Protein AF-A0A6P0TTB5-F1 (afdb_monomer_lite)

Secondary structure (DSSP, 8-state):
-----------GGG---SSS----TTSHHHHHHHHS-HHHHHHHHHTTS-SS--S----

Sequence (59 aa):
MYRKVGQRETTPENFELPFNGQLSPDNRWVVMTNLIPWQKYEDVYAIHFSEERGAPYFL

Radius of gyration: 14.89 Å; chains: 1; bounding box: 32×31×34 Å

Foldseek 3Di:
DDDDDPDPPCQQQNDDDPDPDGDDCPPPVNVVVVVDPCVVCVVVVVVPDDPVDDPDPDD

Structure (mmCIF, N/CA/C/O backbone):
data_AF-A0A6P0TTB5-F1
#
_entry.id   AF-A0A6P0TTB5-F1
#
loop_
_atom_site.group_PDB
_atom_site.id
_atom_site.type_symbol
_atom_site.label_atom_id
_atom_site.label_alt_id
_atom_site.label_comp_id
_atom_site.label_asym_id
_atom_site.label_entity_id
_atom_site.label_seq_id
_atom_site.pdbx_PDB_ins_code
_atom_site.Cartn_x
_atom_site.Cartn_y
_atom_site.Cartn_z
_atom_site.occupancy
_atom_site.B_iso_or_equiv
_atom_site.auth_seq_id
_atom_site.auth_comp_id
_atom_site.auth_asym_id
_atom_site.auth_atom_id
_atom_site.pdbx_PDB_model_num
ATOM 1 N N . MET A 1 1 ? 12.192 2.002 -11.204 1.00 78.50 1 MET A N 1
ATOM 2 C CA 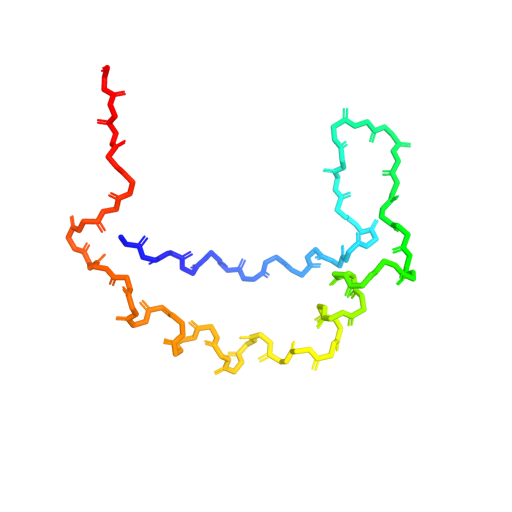. MET A 1 1 ? 12.435 0.752 -10.456 1.00 78.50 1 MET A CA 1
ATOM 3 C C . MET A 1 1 ? 11.432 0.586 -9.340 1.00 78.50 1 MET A C 1
ATOM 5 O O . MET A 1 1 ? 11.341 1.457 -8.481 1.00 78.50 1 MET A O 1
ATOM 9 N N . TYR A 1 2 ? 10.723 -0.537 -9.334 1.00 83.88 2 TYR A N 1
ATOM 10 C CA . TYR A 1 2 ? 10.029 -1.009 -8.144 1.00 83.88 2 TYR A CA 1
ATOM 11 C C . TYR A 1 2 ? 11.044 -1.656 -7.194 1.00 83.88 2 TYR A C 1
ATOM 13 O O . TYR A 1 2 ? 11.891 -2.429 -7.638 1.00 83.88 2 TYR A O 1
ATOM 21 N N . ARG A 1 3 ? 10.995 -1.333 -5.897 1.00 81.88 3 ARG A N 1
ATOM 22 C CA . ARG A 1 3 ? 11.869 -1.945 -4.890 1.00 81.88 3 ARG A CA 1
ATOM 23 C C . ARG A 1 3 ? 11.014 -2.630 -3.841 1.00 81.88 3 ARG A C 1
ATOM 25 O O . ARG A 1 3 ? 10.398 -1.961 -3.018 1.00 81.88 3 ARG A O 1
ATOM 32 N N . LYS A 1 4 ? 11.049 -3.958 -3.846 1.00 78.00 4 LYS A N 1
ATOM 33 C CA . LYS A 1 4 ? 10.484 -4.775 -2.777 1.00 78.00 4 LYS A CA 1
ATOM 34 C C . LYS A 1 4 ? 11.382 -4.633 -1.551 1.00 78.00 4 LYS A C 1
ATOM 36 O O . LYS A 1 4 ? 12.465 -5.211 -1.485 1.00 78.00 4 LYS A O 1
ATOM 41 N N . VAL A 1 5 ? 10.999 -3.764 -0.624 1.00 70.06 5 VAL A N 1
ATOM 42 C CA . VAL A 1 5 ? 11.663 -3.675 0.680 1.00 70.06 5 VAL A CA 1
ATOM 43 C C . VAL A 1 5 ? 11.080 -4.803 1.518 1.00 70.06 5 VAL A C 1
ATOM 45 O O . VAL A 1 5 ? 9.860 -4.930 1.561 1.00 70.06 5 VAL A O 1
ATOM 48 N N . GLY A 1 6 ? 11.935 -5.640 2.121 1.00 66.31 6 GLY A N 1
ATOM 49 C CA . GLY A 1 6 ? 11.501 -6.790 2.923 1.00 66.31 6 GLY A CA 1
ATOM 50 C C . GLY A 1 6 ? 10.324 -6.403 3.812 1.00 66.31 6 GLY A C 1
ATOM 51 O O . GLY A 1 6 ? 10.415 -5.400 4.522 1.00 66.31 6 GLY A O 1
ATOM 52 N N . GLN A 1 7 ? 9.217 -7.135 3.657 1.00 61.19 7 GLN A N 1
ATOM 53 C CA . GLN A 1 7 ? 7.902 -6.766 4.165 1.00 61.19 7 GLN A CA 1
ATOM 54 C C . GLN A 1 7 ? 8.019 -6.393 5.644 1.00 61.19 7 GLN A C 1
ATOM 56 O O . GLN A 1 7 ? 8.205 -7.246 6.509 1.00 61.19 7 GLN A O 1
ATOM 61 N N . ARG A 1 8 ? 7.958 -5.096 5.943 1.00 59.53 8 ARG A N 1
ATOM 62 C CA . ARG A 1 8 ? 7.656 -4.673 7.302 1.00 59.53 8 ARG A CA 1
ATOM 63 C C . ARG A 1 8 ? 6.165 -4.902 7.426 1.00 59.53 8 ARG A C 1
ATOM 65 O O . ARG A 1 8 ? 5.389 -4.211 6.771 1.00 59.53 8 ARG A O 1
ATOM 72 N N . GLU A 1 9 ? 5.769 -5.894 8.211 1.00 62.88 9 GLU A N 1
ATOM 73 C CA . GLU A 1 9 ? 4.379 -6.069 8.628 1.00 62.88 9 GLU A CA 1
ATOM 74 C C . GLU A 1 9 ? 4.001 -4.941 9.603 1.00 62.88 9 GLU A C 1
ATOM 76 O O . GLU A 1 9 ? 3.704 -5.154 10.772 1.00 62.88 9 GLU A O 1
ATOM 81 N N . THR A 1 10 ? 4.076 -3.689 9.153 1.00 68.19 10 THR A N 1
ATOM 82 C CA . THR A 1 10 ? 3.422 -2.585 9.846 1.00 68.19 10 THR A CA 1
ATOM 83 C C . THR A 1 10 ? 1.941 -2.742 9.575 1.00 68.19 10 THR A C 1
ATOM 85 O O . THR A 1 10 ? 1.463 -2.415 8.487 1.00 68.19 10 THR A O 1
ATOM 88 N N . THR A 1 11 ? 1.231 -3.304 10.548 1.00 74.12 11 THR A N 1
ATOM 89 C CA . THR A 1 11 ? -0.227 -3.316 10.524 1.00 74.12 11 THR A CA 1
ATOM 90 C C . THR A 1 11 ? -0.738 -1.868 10.515 1.00 74.12 11 THR A C 1
ATOM 92 O O . THR A 1 11 ? -0.029 -0.970 10.986 1.00 74.12 11 THR A O 1
ATOM 95 N N . PRO A 1 12 ? -1.934 -1.595 9.969 1.00 74.75 12 PRO A N 1
ATOM 96 C CA . PRO A 1 12 ? -2.467 -0.235 9.895 1.00 74.75 12 PRO A CA 1
ATOM 97 C C . PRO A 1 12 ? -2.507 0.498 11.245 1.00 74.75 12 PRO A C 1
ATOM 99 O O . PRO A 1 12 ? -2.359 1.717 11.289 1.00 74.75 12 PRO A O 1
ATOM 102 N N . GLU A 1 13 ? -2.660 -0.242 12.344 1.00 72.56 13 GLU A N 1
ATOM 103 C CA . GLU A 1 13 ? -2.677 0.272 13.719 1.00 72.56 13 GLU A CA 1
ATOM 104 C C . GLU A 1 13 ? -1.287 0.719 14.195 1.00 72.56 13 GLU A C 1
ATOM 106 O O . GLU A 1 13 ? -1.175 1.628 15.014 1.00 72.56 13 GLU A O 1
ATOM 111 N N . ASN A 1 14 ? -0.231 0.108 13.651 1.00 77.44 14 ASN A N 1
ATOM 112 C CA . ASN A 1 14 ? 1.169 0.415 13.944 1.00 77.44 14 ASN A CA 1
ATOM 113 C C . ASN A 1 14 ? 1.760 1.451 12.971 1.00 77.44 14 ASN A C 1
ATOM 115 O O . ASN A 1 14 ? 2.970 1.683 12.970 1.00 77.44 14 ASN A O 1
ATOM 119 N N . PHE A 1 15 ? 0.934 2.052 12.109 1.00 81.19 15 PHE A N 1
ATOM 120 C CA . PHE A 1 15 ? 1.381 3.094 11.195 1.00 81.19 15 PHE A CA 1
ATOM 121 C C . PHE A 1 15 ? 1.609 4.406 11.956 1.00 81.19 15 PHE A C 1
ATOM 123 O O . PHE A 1 15 ? 0.664 5.044 12.422 1.00 81.19 15 PHE A O 1
ATOM 130 N N . GLU A 1 16 ? 2.872 4.818 12.064 1.00 81.44 16 GLU A N 1
ATOM 131 C CA . GLU A 1 16 ? 3.245 6.083 12.697 1.00 81.44 16 GLU A CA 1
ATOM 132 C C . GLU A 1 16 ? 2.809 7.265 11.823 1.00 81.44 16 GLU A C 1
ATOM 134 O O . GLU A 1 16 ? 3.345 7.513 10.740 1.00 81.44 16 GLU A O 1
ATOM 139 N N . LEU A 1 17 ? 1.811 8.005 12.300 1.00 84.25 17 LEU A N 1
ATOM 140 C CA . LEU A 1 17 ? 1.375 9.249 11.680 1.00 84.25 17 LEU A CA 1
ATOM 141 C C . LEU A 1 17 ? 2.256 10.413 12.175 1.00 84.25 17 LEU A C 1
ATOM 143 O O . LEU A 1 17 ? 2.728 10.394 13.310 1.00 84.25 17 LEU A O 1
ATOM 147 N N . PRO A 1 18 ? 2.449 11.478 11.371 1.00 85.75 18 PRO A N 1
ATOM 148 C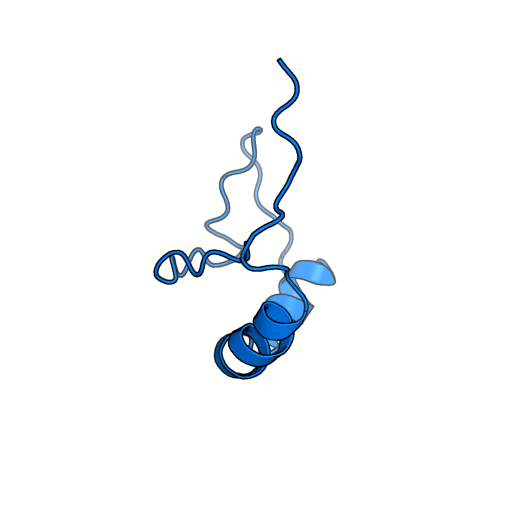 CA . PRO A 1 18 ? 3.216 12.667 11.776 1.00 85.75 18 PRO A CA 1
ATOM 149 C C . PRO A 1 18 ? 2.546 13.476 12.905 1.00 85.75 18 PRO A C 1
ATOM 151 O O . PRO A 1 18 ? 3.047 14.515 13.325 1.00 85.75 18 PRO A O 1
ATOM 154 N N . PHE A 1 19 ? 1.397 13.006 13.381 1.00 81.81 19 PHE A N 1
ATOM 155 C CA . PHE A 1 19 ? 0.666 13.471 14.546 1.00 81.81 19 PHE A CA 1
ATOM 156 C C . PHE A 1 19 ? 0.338 12.250 15.414 1.00 81.81 19 PHE A C 1
ATOM 158 O O . PHE A 1 19 ? 0.210 11.149 14.884 1.00 81.81 19 PHE A O 1
ATOM 165 N N . ASN A 1 20 ? 0.163 12.438 16.726 1.00 79.25 20 ASN A N 1
ATOM 166 C CA . ASN A 1 20 ? -0.079 11.369 17.713 1.00 79.25 20 ASN A CA 1
ATOM 167 C C . ASN A 1 20 ? -1.476 10.708 17.587 1.00 79.25 20 ASN A C 1
ATOM 169 O O . ASN A 1 20 ? -2.204 10.582 18.570 1.00 79.25 20 ASN A O 1
ATOM 173 N N . GLY A 1 21 ? -1.883 10.334 16.378 1.00 83.12 21 GLY A N 1
ATOM 174 C CA . GLY A 1 21 ? -3.128 9.644 16.071 1.00 83.12 21 GLY A CA 1
ATOM 175 C C . GLY A 1 21 ? -2.878 8.261 15.481 1.00 83.12 21 GLY A C 1
ATOM 176 O O . GLY A 1 21 ? -1.750 7.895 15.160 1.00 83.12 21 GLY A O 1
ATOM 177 N N . GLN A 1 22 ? -3.961 7.509 15.316 1.00 86.75 22 GLN A N 1
ATOM 178 C CA . GLN A 1 22 ? -3.983 6.215 14.633 1.00 86.75 22 GLN A CA 1
ATOM 179 C C . GLN A 1 22 ? -5.030 6.248 13.522 1.00 86.75 22 GLN A C 1
ATOM 181 O O . GLN A 1 22 ? -5.986 7.031 13.573 1.00 86.75 22 GLN A O 1
ATOM 186 N N . LEU A 1 23 ? -4.858 5.399 12.509 1.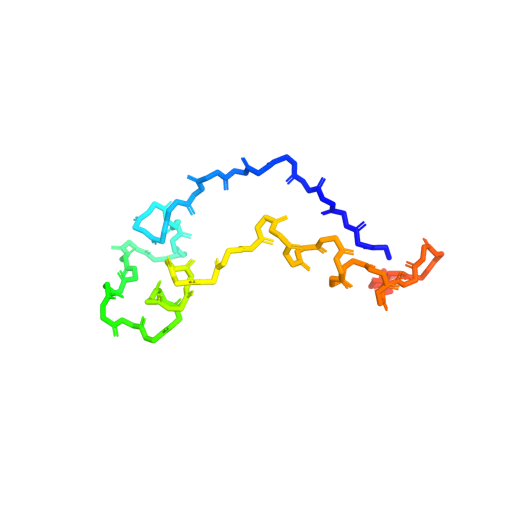00 86.00 23 LEU A N 1
ATOM 187 C CA . LEU A 1 23 ? -5.877 5.223 11.482 1.00 86.00 23 LEU A CA 1
ATOM 188 C C . LEU A 1 23 ? -7.105 4.531 12.085 1.00 86.00 23 LEU A C 1
ATOM 190 O O . LEU A 1 23 ? -6.984 3.559 12.825 1.00 86.00 23 LEU A O 1
ATOM 194 N N . SER A 1 24 ? -8.299 5.030 11.757 1.00 88.12 24 SER A N 1
ATOM 195 C CA . SER A 1 24 ? -9.545 4.366 12.149 1.00 88.12 24 SER A CA 1
ATOM 196 C C . SER A 1 24 ? -9.626 2.977 11.495 1.00 88.12 24 SER A C 1
ATOM 198 O O . SER A 1 24 ? -9.450 2.897 10.274 1.00 88.12 24 SER A O 1
ATOM 200 N N . PRO A 1 25 ? -9.950 1.909 12.248 1.00 87.69 25 PRO A N 1
ATOM 201 C CA . PRO A 1 25 ? -10.130 0.564 11.691 1.00 87.69 25 PRO A CA 1
ATOM 202 C C . PRO A 1 25 ? -11.212 0.489 10.605 1.00 87.69 25 PRO A C 1
ATOM 204 O O . PRO A 1 25 ? -11.091 -0.289 9.664 1.00 87.69 25 PRO A O 1
ATOM 207 N N . ASP A 1 26 ? -12.231 1.350 10.694 1.00 91.62 26 ASP A N 1
ATOM 208 C CA . ASP A 1 26 ? -13.348 1.416 9.742 1.00 91.62 26 ASP A CA 1
ATOM 209 C C . ASP A 1 26 ? -13.022 2.247 8.490 1.00 91.62 26 ASP A C 1
ATOM 211 O O . ASP A 1 26 ? -13.845 2.398 7.580 1.00 91.62 26 ASP A O 1
ATOM 215 N N . ASN A 1 27 ? -11.814 2.813 8.410 1.00 90.56 27 ASN A N 1
ATOM 216 C CA . ASN A 1 27 ? -11.369 3.500 7.211 1.00 90.56 27 ASN A CA 1
ATOM 217 C C . ASN A 1 27 ? -11.316 2.505 6.042 1.00 90.56 27 ASN A C 1
ATOM 219 O O . ASN A 1 27 ? -10.670 1.462 6.121 1.00 90.56 27 ASN A O 1
ATOM 223 N N . ARG A 1 28 ? -11.945 2.858 4.914 1.00 93.12 28 ARG A N 1
ATOM 224 C CA . ARG A 1 28 ? -11.989 2.002 3.716 1.00 93.12 28 ARG A CA 1
ATOM 225 C C . ARG A 1 28 ? -10.615 1.483 3.286 1.00 93.12 28 ARG A C 1
ATOM 227 O O . ARG A 1 28 ? -10.526 0.333 2.874 1.00 93.12 28 ARG A O 1
ATOM 234 N N . TRP A 1 29 ? -9.560 2.291 3.382 1.00 88.19 29 TRP A N 1
ATOM 235 C CA . TRP A 1 29 ? -8.200 1.869 3.037 1.00 88.19 29 TRP A CA 1
ATOM 236 C C . TRP A 1 29 ? -7.642 0.838 4.016 1.00 88.19 29 TRP A C 1
ATOM 238 O O . TRP A 1 29 ? -7.054 -0.144 3.576 1.00 88.19 29 TRP A O 1
ATOM 248 N N . VAL A 1 30 ? -7.884 1.018 5.317 1.00 87.50 30 VAL A N 1
ATOM 249 C CA . VAL A 1 30 ? -7.489 0.060 6.364 1.00 87.50 30 VAL A CA 1
ATOM 250 C C . VAL A 1 30 ? -8.196 -1.279 6.155 1.00 87.50 30 VAL A C 1
ATOM 252 O O . VAL A 1 30 ? -7.547 -2.322 6.113 1.00 87.50 30 VAL A O 1
ATOM 255 N N . VAL A 1 31 ? -9.506 -1.247 5.900 1.00 90.81 31 VAL A N 1
ATOM 256 C CA . VAL A 1 31 ? -10.290 -2.451 5.591 1.00 90.81 31 VAL A CA 1
ATOM 257 C C . VAL A 1 31 ? -9.774 -3.147 4.327 1.00 90.81 31 VAL A C 1
ATOM 259 O O . VAL A 1 31 ? -9.569 -4.358 4.336 1.00 90.81 31 VAL A O 1
ATOM 262 N N . MET A 1 32 ? -9.519 -2.407 3.243 1.00 90.19 32 MET A N 1
ATOM 263 C CA . MET A 1 32 ? -9.001 -2.987 1.996 1.00 90.19 32 MET A CA 1
ATOM 264 C C . MET A 1 32 ? -7.628 -3.638 2.178 1.00 90.19 32 MET A C 1
ATOM 266 O O . MET A 1 32 ? -7.382 -4.692 1.594 1.00 90.19 32 MET A O 1
ATOM 270 N N . THR A 1 33 ? -6.757 -3.060 3.008 1.00 87.12 33 THR A N 1
ATOM 271 C CA . THR A 1 33 ? -5.442 -3.641 3.307 1.00 87.12 33 THR A CA 1
ATOM 272 C C . THR A 1 33 ? -5.551 -5.042 3.902 1.00 87.12 33 THR A C 1
ATOM 274 O O . THR A 1 33 ? -4.763 -5.907 3.534 1.00 87.12 33 THR A O 1
ATOM 277 N N . ASN A 1 34 ? -6.557 -5.286 4.745 1.00 85.38 34 ASN A N 1
ATOM 278 C CA . ASN A 1 34 ? -6.795 -6.597 5.354 1.00 85.38 34 ASN A CA 1
ATOM 279 C C . ASN A 1 34 ? -7.426 -7.611 4.384 1.00 85.38 34 ASN A C 1
ATOM 281 O O . ASN A 1 34 ? -7.310 -8.817 4.587 1.00 85.38 34 ASN A O 1
ATOM 285 N N . LEU A 1 35 ? -8.113 -7.138 3.341 1.00 90.31 35 LEU A N 1
ATOM 286 C CA . LEU A 1 35 ? -8.818 -7.992 2.380 1.00 90.31 35 LEU A CA 1
ATOM 287 C C . LEU A 1 35 ? -7.959 -8.380 1.173 1.00 90.31 35 LEU A C 1
ATOM 289 O O . LEU A 1 35 ? -8.148 -9.453 0.598 1.00 90.31 35 LEU A O 1
ATOM 293 N N . ILE A 1 36 ? -7.047 -7.506 0.749 1.00 87.69 36 ILE A N 1
ATOM 294 C CA . ILE A 1 36 ? -6.238 -7.718 -0.451 1.00 87.69 36 ILE A CA 1
ATOM 295 C C . ILE A 1 36 ? -4.997 -8.544 -0.079 1.00 87.69 36 ILE A C 1
ATOM 297 O O . ILE A 1 36 ? -4.184 -8.093 0.727 1.00 87.69 36 ILE A O 1
ATOM 301 N N . PRO A 1 37 ? -4.774 -9.725 -0.690 1.00 87.69 37 PRO A N 1
ATOM 302 C CA . PRO A 1 37 ? -3.565 -10.510 -0.466 1.00 87.69 37 PRO A CA 1
ATOM 303 C C . PRO A 1 37 ? -2.390 -9.884 -1.229 1.00 87.69 37 PRO A C 1
ATOM 305 O O . PRO A 1 37 ? -1.985 -10.371 -2.285 1.00 87.69 37 PRO A O 1
ATOM 308 N N . TRP A 1 38 ? -1.852 -8.782 -0.704 1.00 85.12 38 TRP A N 1
ATOM 309 C CA . TRP A 1 38 ? -0.808 -7.982 -1.349 1.00 85.12 38 TRP A CA 1
ATOM 310 C C . TRP A 1 38 ? 0.409 -8.807 -1.763 1.00 85.12 38 TRP A C 1
ATOM 312 O O . TRP A 1 38 ? 0.864 -8.659 -2.889 1.00 85.12 38 TRP A O 1
ATOM 322 N N . GLN A 1 39 ? 0.833 -9.763 -0.931 1.00 82.81 39 GLN A N 1
ATOM 323 C CA . GLN A 1 39 ? 1.897 -10.733 -1.235 1.00 82.81 39 GLN A CA 1
ATOM 324 C C . GLN A 1 39 ? 1.728 -11.436 -2.594 1.00 82.81 39 GLN A C 1
ATOM 326 O O . GLN A 1 39 ? 2.709 -11.698 -3.280 1.00 82.81 39 GLN A O 1
ATOM 331 N N . LYS A 1 40 ? 0.487 -11.714 -3.015 1.00 87.62 40 LYS A N 1
ATOM 332 C CA . LYS A 1 40 ? 0.195 -12.373 -4.296 1.00 87.62 40 LYS A CA 1
ATOM 333 C C . LYS A 1 40 ? 0.269 -11.415 -5.486 1.00 87.62 40 LYS A C 1
ATOM 335 O O . LYS A 1 40 ? 0.603 -11.832 -6.591 1.00 87.62 40 LYS A O 1
ATOM 340 N N . TYR A 1 41 ? -0.118 -10.160 -5.284 1.00 88.56 41 TYR A N 1
ATOM 341 C CA . TYR A 1 41 ? -0.284 -9.191 -6.370 1.00 88.56 41 TYR A CA 1
ATOM 342 C C . TYR A 1 41 ? 0.897 -8.240 -6.522 1.00 88.56 41 TYR A C 1
ATOM 344 O O . TYR A 1 41 ? 1.028 -7.610 -7.566 1.00 88.56 41 TYR A O 1
ATOM 352 N N . GLU A 1 42 ? 1.759 -8.144 -5.515 1.00 88.69 42 GLU A N 1
ATOM 353 C CA . GLU A 1 42 ? 2.918 -7.258 -5.507 1.00 88.69 42 GLU A CA 1
ATOM 354 C C . GLU A 1 42 ? 3.842 -7.516 -6.697 1.00 88.69 42 GLU A C 1
ATOM 356 O O . GLU A 1 42 ? 4.220 -6.580 -7.396 1.00 88.69 42 GLU A O 1
ATOM 361 N N . ASP A 1 43 ? 4.131 -8.786 -6.985 1.00 87.75 43 ASP A N 1
ATOM 362 C CA . ASP A 1 43 ? 5.021 -9.155 -8.085 1.00 87.75 43 ASP A CA 1
ATOM 363 C C . ASP A 1 43 ? 4.391 -8.819 -9.446 1.00 87.75 43 ASP A C 1
ATOM 365 O O . ASP A 1 43 ? 5.080 -8.343 -10.344 1.00 87.75 43 ASP A O 1
ATOM 369 N N . VAL A 1 44 ? 3.067 -8.979 -9.580 1.00 91.06 44 VAL A N 1
ATOM 370 C CA . VAL A 1 44 ? 2.316 -8.569 -10.780 1.00 91.06 44 VAL A CA 1
ATOM 371 C C . VAL A 1 44 ? 2.322 -7.051 -10.925 1.00 91.06 44 VAL A C 1
ATOM 373 O O . VAL A 1 44 ? 2.483 -6.537 -12.021 1.00 91.06 44 VAL A O 1
ATOM 376 N N . TYR A 1 45 ? 2.178 -6.311 -9.829 1.00 88.38 45 TYR A N 1
ATOM 377 C CA . TYR A 1 45 ? 2.240 -4.855 -9.848 1.00 88.38 45 TYR A CA 1
ATOM 378 C C . TYR A 1 45 ? 3.644 -4.348 -10.216 1.00 88.38 45 TYR A C 1
ATOM 380 O O . TYR A 1 45 ? 3.782 -3.392 -10.981 1.00 88.38 45 TYR A O 1
ATOM 388 N N . ALA A 1 46 ? 4.689 -5.022 -9.728 1.00 88.50 46 ALA A N 1
ATOM 389 C CA . ALA A 1 46 ? 6.083 -4.666 -9.962 1.00 88.50 46 ALA A CA 1
ATOM 390 C C . ALA A 1 46 ? 6.473 -4.680 -11.450 1.00 88.50 46 ALA A C 1
ATOM 392 O O . ALA A 1 46 ? 7.270 -3.835 -11.860 1.00 88.50 46 ALA A O 1
ATOM 393 N N . ILE A 1 47 ? 5.881 -5.564 -12.271 1.00 89.88 47 ILE A N 1
ATOM 394 C CA . ILE A 1 47 ? 6.213 -5.691 -13.708 1.00 89.88 47 ILE A CA 1
ATOM 395 C C . ILE A 1 47 ? 5.931 -4.412 -14.505 1.00 89.88 47 ILE A C 1
ATOM 397 O O . ILE A 1 47 ? 6.481 -4.212 -15.585 1.00 89.88 47 ILE A O 1
ATOM 401 N N . HIS A 1 48 ? 5.048 -3.550 -13.998 1.00 89.44 48 HIS A N 1
ATOM 402 C CA . HIS A 1 48 ? 4.663 -2.317 -14.676 1.00 89.44 48 HIS A CA 1
ATOM 403 C C . HIS A 1 48 ? 5.682 -1.186 -14.483 1.00 89.44 48 HIS A C 1
ATOM 405 O O . HIS A 1 48 ? 5.573 -0.142 -15.129 1.00 89.44 48 HIS A O 1
ATOM 411 N N . PHE A 1 49 ? 6.681 -1.369 -13.617 1.00 86.00 49 PHE A N 1
ATOM 412 C CA . PHE A 1 49 ? 7.719 -0.376 -13.375 1.00 86.00 49 PHE A CA 1
ATOM 413 C C . PHE A 1 49 ? 8.938 -0.634 -14.255 1.00 86.00 49 PHE A C 1
ATOM 415 O O . PHE A 1 49 ? 9.450 -1.745 -14.328 1.00 86.00 49 PHE A O 1
ATOM 422 N N . SER A 1 50 ? 9.467 0.428 -14.864 1.00 84.31 50 SER A N 1
ATOM 423 C CA . SER A 1 50 ? 10.735 0.345 -15.590 1.00 84.31 50 SER A CA 1
ATOM 424 C C . SER A 1 50 ? 11.889 0.004 -14.639 1.00 84.31 50 SER A C 1
ATOM 426 O O . SER A 1 50 ? 12.015 0.594 -13.559 1.00 84.31 50 SER A O 1
ATOM 428 N N . GLU A 1 51 ? 12.754 -0.918 -15.062 1.00 78.62 51 GLU A N 1
ATOM 429 C CA . GLU A 1 51 ? 14.015 -1.213 -14.378 1.00 78.62 51 GLU A CA 1
ATOM 430 C C . GLU A 1 51 ? 14.998 -0.042 -14.486 1.00 78.62 51 GLU A C 1
ATOM 432 O O . GLU A 1 51 ? 15.679 0.283 -13.533 1.00 78.62 51 GLU A O 1
ATOM 437 N N . GLU A 1 52 ? 15.037 0.684 -15.594 1.00 74.81 52 GLU A N 1
ATOM 438 C CA . GLU A 1 52 ? 16.032 1.750 -15.782 1.00 74.81 52 GLU A CA 1
ATOM 439 C C . GLU A 1 52 ? 15.527 3.130 -15.3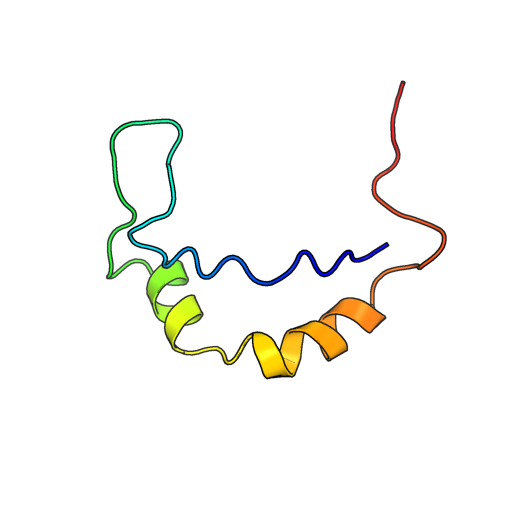49 1.00 74.81 52 GLU A C 1
ATOM 441 O O . GLU A 1 52 ? 16.311 4.019 -15.022 1.00 74.81 52 GLU A O 1
ATOM 446 N N . ARG A 1 53 ? 14.203 3.331 -15.337 1.00 67.38 53 ARG A N 1
ATOM 447 C CA . ARG A 1 53 ? 13.575 4.626 -15.048 1.00 67.38 53 ARG A CA 1
ATOM 448 C C . ARG A 1 53 ? 12.733 4.547 -13.774 1.00 67.38 53 ARG A C 1
ATOM 450 O O . ARG A 1 53 ? 11.808 3.745 -13.643 1.00 67.38 53 ARG A O 1
ATOM 4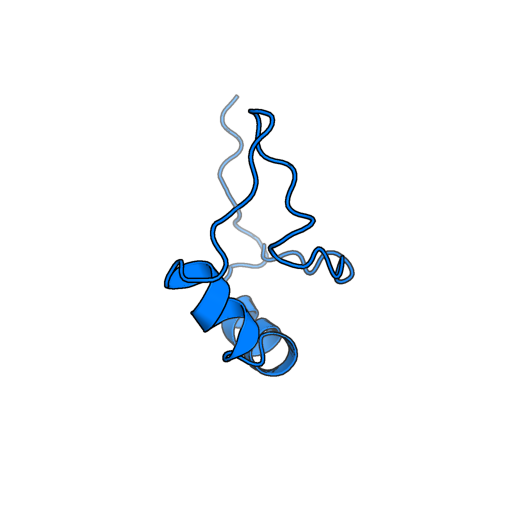57 N N . GLY A 1 54 ? 13.100 5.353 -12.783 1.00 71.19 54 GLY A N 1
ATOM 458 C CA . GLY A 1 54 ? 12.358 5.579 -11.537 1.00 71.19 54 GLY A CA 1
ATOM 459 C C . GLY A 1 54 ? 11.959 7.046 -11.406 1.00 71.19 54 GLY A C 1
ATOM 460 O O . GLY A 1 54 ? 12.078 7.791 -12.376 1.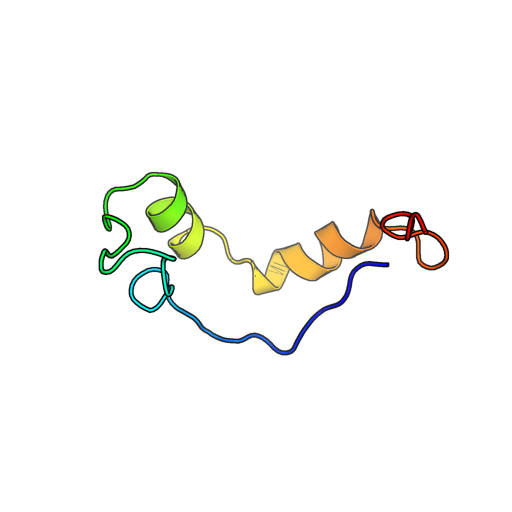00 71.19 54 GLY A O 1
ATOM 461 N N . ALA A 1 55 ? 11.494 7.461 -10.223 1.00 62.25 55 ALA A N 1
ATOM 462 C CA . ALA A 1 55 ? 11.229 8.873 -9.955 1.00 62.25 55 ALA A CA 1
ATOM 463 C C . ALA A 1 55 ? 12.457 9.709 -10.373 1.00 62.25 55 ALA A C 1
ATOM 465 O O . ALA A 1 55 ? 13.563 9.387 -9.930 1.00 62.25 55 ALA A O 1
ATOM 466 N N . PRO A 1 56 ? 12.305 10.719 -11.249 1.00 58.25 56 PRO A N 1
ATOM 467 C CA . PRO A 1 56 ? 13.414 11.592 -11.594 1.00 58.25 56 PRO A CA 1
ATOM 468 C C . PRO A 1 56 ? 13.919 12.249 -10.310 1.00 58.25 56 PRO A C 1
ATOM 470 O O . PRO A 1 56 ? 13.174 12.940 -9.616 1.00 58.25 56 PRO A O 1
ATOM 473 N N . TYR A 1 57 ? 15.181 11.994 -9.978 1.00 53.03 57 TYR A N 1
ATOM 474 C CA . TYR A 1 57 ? 15.901 12.805 -9.012 1.00 53.03 57 TYR A CA 1
ATOM 475 C C . TYR A 1 57 ? 16.155 14.152 -9.689 1.00 53.03 57 TYR A C 1
ATOM 477 O O . TYR A 1 57 ? 17.014 14.255 -10.564 1.00 53.03 57 TYR A O 1
ATOM 485 N N . PHE A 1 58 ? 15.347 15.156 -9.358 1.00 60.47 58 PHE A N 1
ATOM 486 C CA . PHE A 1 58 ? 15.647 16.535 -9.716 1.00 60.47 58 PHE A CA 1
ATOM 487 C C . PHE A 1 58 ? 16.609 17.088 -8.661 1.00 60.47 58 PHE A C 1
ATOM 489 O O . PHE A 1 58 ? 16.267 17.138 -7.479 1.00 60.47 58 PHE A O 1
ATOM 496 N N . LEU A 1 59 ? 17.823 17.420 -9.112 1.00 49.16 59 LEU A N 1
ATOM 497 C CA . LEU A 1 59 ? 18.682 18.420 -8.473 1.00 49.16 59 LEU A CA 1
ATOM 498 C C . LEU A 1 59 ? 17.986 19.786 -8.484 1.00 49.16 59 LEU A C 1
ATOM 500 O O . LEU A 1 59 ? 17.269 20.057 -9.477 1.00 49.16 59 LEU A O 1
#

pLDDT: mean 79.97, std 10.82, range [49.16, 93.12]